Protein AF-S9SNA8-F1 (afdb_monomer_lite)

pLDDT: mean 91.47, std 10.63, range [55.75, 98.69]

Structure (mmCIF, N/CA/C/O backbone):
data_AF-S9SNA8-F1
#
_entry.id   AF-S9SNA8-F1
#
loop_
_atom_site.group_PDB
_atom_site.id
_atom_site.type_symbol
_atom_site.label_atom_id
_atom_site.label_alt_id
_atom_site.label_comp_id
_atom_site.label_asym_id
_atom_site.label_entity_id
_atom_site.label_seq_id
_atom_site.pdbx_PDB_ins_code
_atom_site.Cartn_x
_atom_site.Cartn_y
_atom_site.Cartn_z
_atom_site.occupancy
_atom_site.B_iso_or_equiv
_atom_site.auth_seq_id
_atom_site.auth_comp_id
_atom_site.auth_asym_id
_atom_site.auth_atom_id
_atom_site.pdbx_PDB_model_num
ATOM 1 N N . MET A 1 1 ? -7.647 -8.705 14.866 1.00 93.81 1 MET A N 1
ATOM 2 C CA . MET A 1 1 ? -6.550 -7.725 15.000 1.00 93.81 1 MET A CA 1
ATOM 3 C C . MET A 1 1 ? -7.012 -6.364 14.508 1.00 93.81 1 MET A C 1
ATOM 5 O O . MET A 1 1 ? -8.025 -6.294 13.821 1.00 93.81 1 MET A O 1
ATOM 9 N N . ASP A 1 2 ? -6.327 -5.296 14.901 1.00 96.75 2 ASP A N 1
ATOM 10 C CA . ASP A 1 2 ? -6.580 -3.963 14.350 1.00 96.75 2 ASP A CA 1
ATOM 11 C C . ASP A 1 2 ? -6.297 -3.935 12.831 1.00 96.75 2 ASP A C 1
ATOM 13 O O . ASP A 1 2 ? -5.368 -4.599 12.362 1.00 96.75 2 ASP A O 1
ATOM 17 N N . GLY A 1 3 ? -7.137 -3.245 12.052 1.00 97.69 3 GLY A N 1
ATOM 18 C CA . GLY A 1 3 ? -7.047 -3.256 10.589 1.00 97.69 3 GLY A CA 1
ATOM 19 C C . GLY A 1 3 ? -5.816 -2.524 10.071 1.00 97.69 3 GLY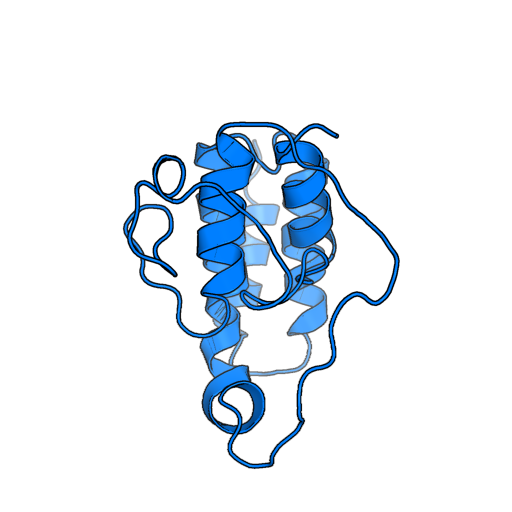 A C 1
ATOM 20 O O . GLY A 1 3 ? -5.141 -3.029 9.171 1.00 97.69 3 GLY A O 1
ATOM 21 N N . LYS A 1 4 ? -5.442 -1.406 10.704 1.00 98.00 4 LYS A N 1
ATOM 22 C CA . LYS A 1 4 ? -4.215 -0.668 10.373 1.00 98.00 4 LYS A CA 1
ATOM 23 C C . LYS A 1 4 ? -2.976 -1.507 10.611 1.00 98.00 4 LYS A C 1
ATOM 25 O O . LYS A 1 4 ? -2.070 -1.505 9.785 1.00 98.00 4 LYS A O 1
ATOM 30 N N . THR A 1 5 ? -2.976 -2.310 11.672 1.00 98.12 5 THR A N 1
ATOM 31 C CA . THR A 1 5 ? -1.912 -3.292 11.915 1.00 98.12 5 THR A CA 1
ATOM 32 C C . THR A 1 5 ? -1.765 -4.266 10.737 1.00 98.12 5 THR A C 1
ATOM 34 O O . THR A 1 5 ? -0.653 -4.469 10.253 1.00 98.12 5 THR A O 1
ATOM 37 N N . LEU A 1 6 ? -2.863 -4.839 10.224 1.00 98.19 6 LEU A N 1
ATOM 38 C CA . LEU A 1 6 ? -2.805 -5.754 9.074 1.00 98.19 6 LEU A CA 1
ATOM 39 C C . LEU A 1 6 ? -2.380 -5.043 7.777 1.00 98.19 6 LEU A C 1
ATOM 41 O O . LEU A 1 6 ? -1.540 -5.565 7.043 1.00 98.19 6 LEU A O 1
ATOM 45 N N . GLY A 1 7 ? -2.896 -3.839 7.520 1.00 98.31 7 GLY A N 1
ATOM 46 C CA . GLY A 1 7 ? -2.494 -3.030 6.365 1.00 98.31 7 GLY A CA 1
ATOM 47 C C . GLY A 1 7 ? -1.010 -2.660 6.406 1.00 98.31 7 GLY A C 1
ATOM 48 O O . GLY A 1 7 ? -0.305 -2.829 5.413 1.00 98.31 7 GLY A O 1
ATOM 49 N N . ASN A 1 8 ? -0.494 -2.271 7.576 1.00 98.62 8 ASN A N 1
ATOM 50 C CA . ASN A 1 8 ? 0.926 -1.984 7.781 1.00 98.62 8 ASN A CA 1
ATOM 51 C C . ASN A 1 8 ? 1.796 -3.220 7.532 1.00 98.62 8 ASN A C 1
ATOM 53 O O . ASN A 1 8 ? 2.863 -3.089 6.939 1.00 98.62 8 ASN A O 1
ATOM 57 N N . ILE A 1 9 ? 1.353 -4.424 7.917 1.00 98.38 9 ILE A N 1
ATOM 58 C CA . ILE A 1 9 ? 2.074 -5.667 7.594 1.00 98.38 9 ILE A CA 1
ATOM 59 C C . ILE A 1 9 ? 2.175 -5.860 6.074 1.00 98.38 9 ILE A C 1
ATOM 61 O O . ILE A 1 9 ? 3.251 -6.200 5.585 1.00 98.38 9 ILE A O 1
ATOM 65 N N . ALA A 1 10 ? 1.093 -5.636 5.323 1.00 98.19 10 ALA A N 1
ATOM 66 C CA . ALA A 1 10 ? 1.115 -5.759 3.864 1.00 98.19 10 ALA A CA 1
ATOM 67 C C . ALA A 1 10 ? 2.048 -4.716 3.217 1.00 98.19 10 ALA A C 1
ATOM 69 O O . ALA A 1 10 ? 2.935 -5.060 2.431 1.00 98.19 10 ALA A O 1
ATOM 70 N N . LEU A 1 11 ? 1.900 -3.447 3.610 1.00 98.56 11 LEU A N 1
ATOM 71 C CA . LEU A 1 11 ? 2.668 -2.313 3.086 1.00 98.56 11 LEU A CA 1
ATOM 72 C C . LEU A 1 11 ? 4.169 -2.442 3.378 1.00 98.56 11 LEU A C 1
ATOM 74 O O . LEU A 1 11 ? 4.985 -2.349 2.463 1.00 98.56 11 LEU A O 1
ATOM 78 N N . THR A 1 12 ? 4.544 -2.733 4.628 1.00 98.69 12 THR A N 1
ATOM 79 C CA . THR A 1 12 ? 5.956 -2.871 5.046 1.00 98.69 12 THR A CA 1
ATOM 80 C C . THR A 1 12 ? 6.654 -4.097 4.462 1.00 98.69 12 THR A C 1
ATOM 82 O O . THR A 1 12 ? 7.881 -4.150 4.434 1.00 98.69 12 THR A O 1
ATOM 85 N N . ARG A 1 13 ? 5.895 -5.079 3.966 1.00 97.75 13 ARG A N 1
ATOM 86 C CA . ARG A 1 13 ? 6.434 -6.247 3.255 1.00 97.75 13 ARG A CA 1
ATOM 87 C C . ARG A 1 13 ? 6.422 -6.091 1.740 1.00 97.75 13 ARG A C 1
ATOM 89 O O . ARG A 1 13 ? 6.973 -6.957 1.065 1.00 97.75 13 ARG A O 1
ATOM 96 N N . CYS A 1 14 ? 5.820 -5.021 1.215 1.00 97.06 14 CYS A N 1
ATOM 97 C CA . CYS A 1 14 ? 5.569 -4.855 -0.215 1.00 97.06 14 CYS A CA 1
ATOM 98 C C . CYS A 1 14 ? 4.905 -6.111 -0.823 1.00 97.06 14 CYS A C 1
ATOM 100 O O . CYS A 1 14 ? 5.357 -6.672 -1.825 1.00 97.06 14 CYS A O 1
ATOM 102 N N . LEU A 1 15 ? 3.892 -6.633 -0.122 1.00 94.81 15 LEU A N 1
ATOM 103 C CA . LEU A 1 15 ? 3.266 -7.914 -0.428 1.00 94.81 15 LEU A CA 1
ATOM 104 C C . LEU A 1 15 ? 1.803 -7.914 0.009 1.00 94.81 15 LEU A C 1
ATOM 106 O O . LEU A 1 15 ? 1.506 -7.641 1.174 1.00 94.81 15 LEU A O 1
ATOM 110 N N . ASN A 1 16 ? 0.894 -8.304 -0.888 1.00 93.94 16 ASN A N 1
ATOM 111 C CA . ASN A 1 16 ? -0.476 -8.612 -0.495 1.00 93.94 16 ASN A CA 1
ATOM 112 C C . ASN A 1 16 ? -0.501 -9.933 0.299 1.00 93.94 16 ASN A C 1
ATOM 114 O O . ASN A 1 16 ? -0.630 -11.019 -0.259 1.00 93.94 16 ASN A O 1
ATOM 118 N N . VAL A 1 17 ? -0.352 -9.829 1.621 1.00 93.88 17 VAL A N 1
ATOM 119 C CA . VAL A 1 17 ? -0.460 -10.964 2.554 1.00 93.88 17 VAL A CA 1
ATOM 120 C C . VAL A 1 17 ? -1.907 -11.318 2.899 1.00 93.88 17 VAL A C 1
ATOM 122 O O . VAL A 1 17 ? -2.136 -12.331 3.542 1.00 93.88 17 VAL A O 1
ATOM 125 N N . ILE A 1 18 ? -2.869 -10.470 2.531 1.00 94.69 18 ILE A N 1
ATOM 126 C CA . ILE A 1 18 ? -4.285 -10.605 2.899 1.00 94.69 18 ILE A CA 1
ATOM 127 C C . ILE A 1 18 ? -4.959 -11.614 1.968 1.00 94.69 18 ILE A C 1
ATOM 129 O O . ILE A 1 18 ? -5.755 -12.441 2.408 1.00 94.69 18 ILE A O 1
ATOM 133 N N . GLY A 1 19 ? -4.589 -11.564 0.691 1.00 90.44 19 GLY A N 1
ATOM 134 C CA . GLY A 1 19 ? -5.063 -12.468 -0.339 1.00 90.44 19 GLY A CA 1
ATOM 135 C C . GLY A 1 19 ? -5.890 -11.769 -1.409 1.00 90.44 19 GLY A C 1
ATOM 136 O O . GLY A 1 19 ? -6.133 -10.561 -1.385 1.00 90.44 19 GLY A O 1
ATOM 137 N N . GLU A 1 20 ? -6.296 -12.578 -2.375 1.00 90.38 20 GLU A N 1
ATOM 138 C CA . GLU A 1 20 ? -7.040 -12.160 -3.556 1.00 90.38 20 GLU A CA 1
ATOM 139 C C . GLU A 1 20 ? -8.522 -11.882 -3.231 1.00 90.38 20 GLU A C 1
ATOM 141 O O . GLU A 1 20 ? -9.050 -12.401 -2.240 1.00 90.38 20 GLU A O 1
ATOM 146 N N . PRO A 1 21 ? -9.254 -11.154 -4.098 1.00 90.25 21 PRO A N 1
ATOM 147 C CA . PRO A 1 21 ? -10.673 -10.833 -3.890 1.00 90.25 21 PRO A CA 1
ATOM 148 C C . PRO A 1 21 ? -11.579 -12.054 -3.698 1.00 90.25 21 PRO A C 1
ATOM 150 O O . PRO A 1 21 ? -12.643 -11.954 -3.098 1.00 90.25 21 PRO A O 1
ATOM 153 N N . THR A 1 22 ? -11.161 -13.216 -4.203 1.00 87.38 22 THR A N 1
ATOM 154 C CA . THR A 1 22 ? -11.896 -14.482 -4.067 1.00 87.38 22 THR A CA 1
ATOM 155 C C . THR A 1 22 ? -11.694 -15.173 -2.715 1.00 87.38 22 THR A C 1
ATOM 157 O O . THR A 1 22 ? -12.444 -16.091 -2.394 1.00 87.38 22 THR A O 1
ATOM 160 N N . THR A 1 23 ? -10.714 -14.740 -1.917 1.00 90.50 23 THR A N 1
ATOM 161 C CA . THR A 1 23 ? -10.382 -15.316 -0.602 1.00 90.50 23 THR A CA 1
ATOM 162 C C . THR A 1 23 ? -10.960 -14.498 0.550 1.00 90.50 23 THR A C 1
ATOM 164 O O . THR A 1 23 ? -11.288 -15.043 1.602 1.00 90.50 23 THR A O 1
ATOM 167 N N . VAL A 1 24 ? -11.069 -13.183 0.372 1.00 94.38 24 VAL A N 1
ATOM 168 C CA . VAL A 1 24 ? -11.411 -12.248 1.447 1.00 94.38 24 VAL A CA 1
ATOM 169 C C . VAL A 1 24 ? -12.920 -12.024 1.519 1.00 94.38 24 VAL A C 1
ATOM 171 O O . VAL A 1 24 ? -13.573 -11.737 0.518 1.00 94.38 24 VAL A O 1
ATOM 174 N N . LEU A 1 25 ? -13.472 -12.093 2.732 1.00 95.75 25 LEU A N 1
ATOM 175 C CA . LEU A 1 25 ? -14.864 -11.748 3.015 1.00 95.75 25 LEU A CA 1
ATOM 176 C C . LEU A 1 25 ? -14.943 -10.368 3.671 1.00 95.75 25 LEU A C 1
ATOM 178 O O . LEU A 1 25 ? -14.254 -10.099 4.654 1.00 95.75 25 LEU A O 1
ATOM 182 N N . PHE A 1 26 ? -15.820 -9.511 3.156 1.00 95.94 26 PHE A N 1
ATOM 183 C CA . PHE A 1 26 ? -16.094 -8.183 3.704 1.00 95.94 26 PHE A CA 1
ATOM 184 C C . PHE A 1 26 ? -17.563 -7.811 3.492 1.00 95.94 26 PHE A C 1
ATOM 186 O O . PHE A 1 26 ? -18.251 -8.380 2.638 1.00 95.94 26 PHE A O 1
ATOM 193 N N . LYS A 1 27 ? -18.068 -6.847 4.265 1.00 94.62 27 LYS A N 1
ATOM 194 C CA . LYS A 1 27 ? -19.415 -6.322 4.049 1.00 94.62 27 LYS A CA 1
ATOM 195 C C . LYS A 1 27 ? -19.407 -5.321 2.904 1.00 94.62 27 LYS A C 1
ATOM 197 O O . LYS A 1 27 ? -18.618 -4.383 2.900 1.00 94.62 27 LYS A O 1
ATOM 202 N N . LYS A 1 28 ? -20.347 -5.467 1.971 1.00 93.56 28 LYS A N 1
ATOM 203 C CA . LYS A 1 28 ? -20.463 -4.564 0.818 1.00 93.56 28 LYS A CA 1
ATOM 204 C C . LYS A 1 28 ? -20.651 -3.096 1.222 1.00 93.56 28 LYS A C 1
ATOM 206 O O . LYS A 1 28 ? -20.112 -2.229 0.551 1.00 93.56 28 LYS A O 1
ATOM 211 N N . GLU A 1 29 ? -21.393 -2.831 2.299 1.00 94.56 29 GLU A N 1
ATOM 212 C CA . GLU A 1 29 ? -21.643 -1.472 2.809 1.00 94.56 29 GLU A CA 1
ATOM 213 C C . GLU A 1 29 ? -20.374 -0.759 3.307 1.00 94.56 29 GLU A C 1
ATOM 215 O O . GLU A 1 29 ? -20.305 0.466 3.255 1.00 94.56 29 GLU A O 1
ATOM 220 N N . ASP A 1 30 ? -19.351 -1.514 3.726 1.00 94.62 30 ASP A N 1
ATOM 221 C CA . ASP A 1 30 ? -18.103 -0.950 4.250 1.00 94.62 30 ASP A CA 1
ATOM 222 C C . ASP A 1 30 ? -17.147 -0.512 3.123 1.00 94.62 30 ASP A C 1
ATOM 224 O O . ASP A 1 30 ? -16.264 0.330 3.337 1.00 94.62 30 ASP A O 1
ATOM 228 N N . LEU A 1 31 ? -17.330 -1.035 1.904 1.00 94.50 31 LEU A N 1
ATOM 229 C CA . LEU A 1 31 ? -16.581 -0.623 0.719 1.00 94.50 31 LEU A CA 1
ATOM 230 C C . LEU A 1 31 ? -17.271 0.591 0.079 1.00 94.50 31 LEU A C 1
ATOM 232 O O . LEU A 1 31 ? -18.155 0.465 -0.764 1.00 94.50 31 LEU A O 1
ATOM 236 N N . THR A 1 32 ? -16.874 1.781 0.524 1.00 91.19 32 THR A N 1
ATOM 237 C CA . THR A 1 32 ? -17.509 3.057 0.137 1.00 91.19 32 THR A CA 1
ATOM 238 C C . THR A 1 32 ? -17.000 3.627 -1.183 1.00 91.19 32 THR A C 1
ATOM 240 O O . THR A 1 32 ? -17.603 4.550 -1.715 1.00 91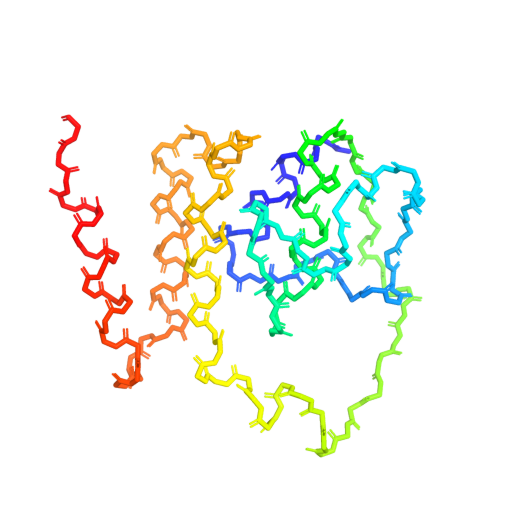.19 32 THR A O 1
ATOM 243 N N . GLU A 1 33 ? -15.897 3.090 -1.695 1.00 92.31 33 GLU A N 1
ATOM 244 C CA . GLU A 1 33 ? -15.313 3.428 -2.994 1.00 92.31 33 GLU A CA 1
ATOM 245 C C . GLU A 1 33 ? -15.525 2.257 -3.965 1.00 92.31 33 GLU A C 1
ATOM 247 O O . GLU A 1 33 ? -15.645 1.113 -3.517 1.00 92.31 33 GLU A O 1
ATOM 252 N N . PRO A 1 34 ? -15.550 2.475 -5.292 1.00 96.06 34 PRO A N 1
ATOM 253 C CA . PRO A 1 34 ? -15.533 1.370 -6.246 1.00 96.06 34 PRO A CA 1
ATOM 254 C C . PRO A 1 34 ? -14.352 0.419 -5.995 1.00 96.06 34 PRO A C 1
ATOM 256 O O . PRO A 1 34 ? -13.278 0.832 -5.563 1.00 96.06 34 PRO A O 1
ATOM 259 N N . PHE A 1 35 ? -14.529 -0.872 -6.285 1.00 96.25 35 PHE A N 1
ATOM 260 C CA . PHE A 1 35 ? -13.460 -1.854 -6.091 1.00 96.25 35 PHE A CA 1
ATOM 261 C C . PHE A 1 35 ? -12.205 -1.465 -6.893 1.00 96.25 35 PHE A C 1
ATOM 263 O O . PHE A 1 35 ? -12.287 -1.195 -8.092 1.00 96.25 35 PHE A O 1
ATOM 270 N N . GLY A 1 36 ? -11.041 -1.447 -6.243 1.00 95.75 36 GLY A N 1
ATOM 271 C CA . GLY A 1 36 ? -9.799 -0.975 -6.859 1.00 95.75 36 GLY A CA 1
ATOM 272 C C . GLY A 1 36 ? -9.570 0.531 -6.799 1.00 95.75 36 GLY A C 1
ATOM 273 O O . GLY A 1 36 ? -8.508 0.981 -7.218 1.00 95.75 36 GLY A O 1
ATOM 274 N N . VAL A 1 37 ? -10.512 1.311 -6.268 1.00 97.06 37 VAL A N 1
ATOM 275 C CA . VAL A 1 37 ? -10.322 2.740 -6.024 1.00 97.06 37 VAL A CA 1
ATOM 276 C C . VAL A 1 37 ? -9.888 2.957 -4.583 1.00 97.06 37 VAL A C 1
ATOM 278 O O . VAL A 1 37 ? -10.511 2.470 -3.641 1.00 97.06 37 VAL A O 1
ATOM 281 N N . TYR A 1 38 ? -8.815 3.721 -4.413 1.00 97.25 38 TYR A N 1
ATOM 282 C CA . TYR A 1 38 ? -8.349 4.169 -3.111 1.00 97.25 38 TYR A CA 1
ATOM 283 C C . TYR A 1 38 ? -7.964 5.641 -3.205 1.00 97.25 38 TYR A C 1
ATOM 285 O O . TYR A 1 38 ? -7.234 6.038 -4.114 1.00 97.25 38 TYR A O 1
ATOM 293 N N . ARG A 1 39 ? -8.497 6.468 -2.296 1.00 94.19 39 ARG A N 1
ATOM 294 C CA . ARG A 1 39 ? -8.200 7.911 -2.230 1.00 94.19 39 ARG A CA 1
ATOM 295 C C . ARG A 1 39 ? -8.416 8.637 -3.576 1.00 94.19 39 ARG A C 1
ATOM 297 O O . ARG A 1 39 ? -7.624 9.488 -3.969 1.00 94.19 39 ARG A O 1
ATOM 304 N N . GLY A 1 40 ? -9.468 8.268 -4.314 1.00 94.06 40 GLY A N 1
ATOM 305 C CA . GLY A 1 40 ? -9.816 8.858 -5.616 1.00 94.06 40 GLY A CA 1
ATOM 306 C C . GLY A 1 40 ? -8.975 8.385 -6.812 1.00 94.06 40 GLY A C 1
ATOM 307 O O . GLY A 1 40 ? -9.230 8.815 -7.936 1.00 94.06 40 GLY A O 1
ATOM 308 N N . LYS A 1 41 ? -8.001 7.488 -6.609 1.00 95.69 41 LYS A N 1
ATOM 309 C CA . LYS A 1 41 ? -7.196 6.883 -7.678 1.00 95.69 41 LYS A CA 1
ATOM 310 C C . LYS A 1 41 ?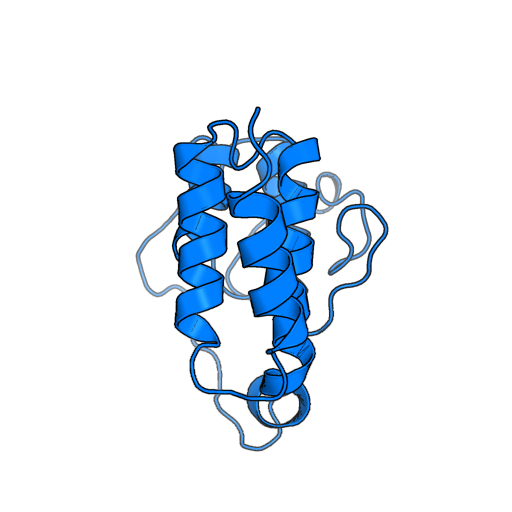 -7.655 5.451 -7.958 1.00 95.69 41 LYS A C 1
ATOM 312 O O . LYS A 1 41 ? -7.802 4.659 -7.031 1.00 95.69 41 LYS A O 1
ATOM 317 N N . GLN A 1 42 ? -7.832 5.107 -9.236 1.00 95.75 42 GLN A N 1
ATOM 318 C CA . GLN A 1 42 ? -8.007 3.720 -9.678 1.00 95.75 42 GLN A CA 1
ATOM 319 C C . GLN A 1 42 ? -6.648 3.019 -9.729 1.00 95.75 42 GLN A C 1
ATOM 321 O O . GLN A 1 42 ? -5.729 3.481 -10.406 1.00 95.75 42 GLN A O 1
ATOM 326 N N . TYR A 1 43 ? -6.564 1.882 -9.050 1.00 94.00 43 TYR A N 1
ATOM 327 C CA . TYR A 1 43 ? -5.447 0.949 -9.092 1.00 94.00 43 TYR A CA 1
ATOM 328 C C . TYR A 1 43 ? -5.830 -0.233 -9.978 1.00 94.00 43 TYR A C 1
ATOM 330 O O . TYR A 1 43 ? -6.967 -0.712 -9.929 1.00 94.00 43 TYR A O 1
ATOM 338 N N . SER A 1 44 ? -4.907 -0.674 -10.825 1.00 89.81 44 SER A N 1
ATOM 339 C CA . SER A 1 44 ? -5.144 -1.715 -11.826 1.00 89.81 44 SER A CA 1
ATOM 340 C C . SER A 1 44 ? -4.452 -3.018 -11.454 1.00 89.81 44 SER A C 1
ATOM 342 O O . SER A 1 44 ? -5.072 -4.076 -11.521 1.00 89.81 44 SER A O 1
ATOM 344 N N . LEU A 1 45 ? -3.179 -2.946 -11.060 1.00 88.38 45 LEU A N 1
ATOM 345 C CA . LEU A 1 45 ? -2.378 -4.112 -10.699 1.00 88.38 45 LEU A CA 1
ATOM 346 C C . LEU A 1 45 ? -2.656 -4.563 -9.267 1.00 88.38 45 LEU A C 1
ATOM 348 O O . LEU A 1 45 ? -2.662 -5.756 -8.992 1.00 88.38 45 LEU A O 1
ATOM 352 N N . ILE A 1 46 ? -2.880 -3.599 -8.376 1.00 93.19 46 ILE A N 1
ATOM 353 C CA . ILE A 1 46 ? -3.071 -3.822 -6.936 1.00 93.19 46 ILE A CA 1
ATOM 354 C C . ILE A 1 46 ? -4.455 -3.348 -6.478 1.00 93.19 46 ILE A C 1
ATOM 356 O O . ILE A 1 46 ? -4.633 -2.724 -5.430 1.00 93.19 46 ILE A O 1
ATOM 360 N N . ASN A 1 47 ? -5.452 -3.587 -7.330 1.00 94.56 47 ASN A N 1
ATOM 361 C CA . ASN A 1 47 ? -6.844 -3.206 -7.096 1.00 94.56 47 ASN A CA 1
ATOM 362 C C . ASN A 1 47 ? -7.431 -3.856 -5.826 1.00 94.56 47 ASN A C 1
ATOM 364 O O . ASN A 1 47 ? -8.241 -3.258 -5.120 1.00 94.56 47 ASN A O 1
ATOM 368 N N . ASP A 1 48 ? -6.985 -5.061 -5.508 1.00 95.31 48 ASP A N 1
ATOM 369 C CA . ASP A 1 48 ? -7.264 -5.769 -4.272 1.00 95.31 48 ASP A CA 1
ATOM 370 C C . ASP A 1 48 ? -6.733 -5.005 -3.052 1.00 95.31 48 ASP A C 1
ATOM 372 O O . ASP A 1 48 ? -7.503 -4.692 -2.150 1.00 95.31 48 ASP A O 1
ATOM 376 N N . MET A 1 49 ? -5.465 -4.594 -3.057 1.00 97.31 49 MET A N 1
ATOM 377 C CA . MET A 1 49 ? -4.867 -3.792 -1.989 1.00 97.31 49 MET A CA 1
ATOM 378 C C . MET A 1 49 ? -5.568 -2.447 -1.809 1.00 97.31 49 MET A C 1
ATOM 380 O O . MET A 1 49 ? -5.777 -2.027 -0.672 1.00 97.31 49 MET A O 1
ATOM 384 N N . ALA A 1 50 ? -5.979 -1.793 -2.898 1.00 97.38 50 ALA A N 1
ATOM 385 C CA . ALA A 1 50 ? -6.790 -0.577 -2.835 1.00 97.38 50 ALA A CA 1
ATOM 386 C C . ALA A 1 50 ? -8.112 -0.806 -2.080 1.00 97.38 50 ALA A C 1
ATOM 388 O O . ALA A 1 50 ? -8.456 -0.035 -1.178 1.00 97.38 50 ALA A O 1
ATOM 389 N N . ALA A 1 51 ? -8.813 -1.905 -2.373 1.00 97.62 51 ALA A N 1
ATOM 390 C CA . ALA A 1 51 ? -10.018 -2.283 -1.639 1.00 97.62 51 ALA A CA 1
ATOM 391 C C . ALA A 1 51 ? -9.715 -2.642 -0.171 1.00 97.62 51 ALA A C 1
ATOM 393 O O . ALA A 1 51 ? -10.431 -2.207 0.734 1.00 97.62 51 ALA A O 1
ATOM 394 N N . TRP A 1 52 ? -8.635 -3.386 0.090 1.00 97.88 52 TRP A N 1
ATOM 395 C CA . TRP A 1 52 ? -8.255 -3.804 1.440 1.00 97.88 52 TRP A CA 1
ATOM 396 C C . TRP A 1 52 ? -7.895 -2.632 2.338 1.00 97.88 52 TRP A C 1
ATOM 398 O O . TRP A 1 52 ? -8.404 -2.571 3.452 1.00 97.88 52 TRP A O 1
ATOM 408 N N . LEU A 1 53 ? -7.090 -1.673 1.881 1.00 98.00 53 LEU A N 1
ATOM 409 C CA . LEU A 1 53 ? -6.756 -0.504 2.698 1.00 98.00 53 LEU A CA 1
ATOM 410 C C . LEU A 1 53 ? -7.985 0.367 2.988 1.00 98.00 53 LEU A C 1
ATOM 412 O O . LEU A 1 53 ? -8.124 0.846 4.112 1.00 98.00 53 LEU A O 1
ATOM 416 N N . SE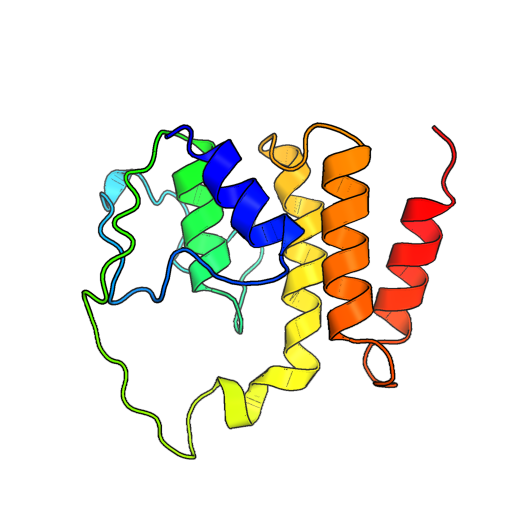R A 1 54 ? -8.914 0.500 2.032 1.00 96.88 54 SER A N 1
ATOM 417 C CA . SER A 1 54 ? -10.188 1.211 2.239 1.00 96.88 54 SER A CA 1
ATOM 418 C C . SER A 1 54 ? -11.048 0.579 3.341 1.00 96.88 54 SER A C 1
ATOM 420 O O . SER A 1 54 ? -11.675 1.279 4.135 1.00 96.88 54 SER A O 1
ATOM 422 N N . LEU A 1 55 ? -11.067 -0.754 3.421 1.00 97.38 55 LEU A N 1
ATOM 423 C CA . LEU A 1 55 ? -11.798 -1.490 4.456 1.00 97.38 55 LEU A CA 1
ATOM 424 C C . LEU A 1 55 ? -11.056 -1.474 5.802 1.00 97.38 55 LEU A C 1
ATOM 426 O O . LEU A 1 55 ? -11.654 -1.242 6.853 1.00 97.38 55 LEU A O 1
ATOM 430 N N . LEU A 1 56 ? -9.741 -1.699 5.778 1.00 97.75 56 LEU A N 1
ATOM 431 C CA . LEU A 1 56 ? -8.898 -1.806 6.970 1.00 97.75 56 LEU A CA 1
ATOM 432 C C . LEU A 1 56 ? -8.705 -0.473 7.697 1.00 97.75 56 LEU A C 1
ATOM 434 O O . LEU A 1 56 ? -8.466 -0.487 8.904 1.00 97.75 56 LEU A O 1
ATOM 438 N N . SER A 1 57 ? -8.840 0.665 7.011 1.00 96.50 57 SER A N 1
ATOM 439 C CA . SER A 1 57 ? -8.781 1.983 7.657 1.00 96.50 57 SER A CA 1
ATOM 440 C C . SER A 1 57 ? -9.956 2.236 8.607 1.00 96.50 57 SER A C 1
ATOM 442 O O . SER A 1 57 ? -9.851 3.075 9.502 1.00 96.50 57 SER A O 1
ATOM 444 N N . LYS A 1 58 ? -11.060 1.490 8.452 1.00 94.75 58 LYS A N 1
ATOM 445 C CA . LYS A 1 58 ? -12.331 1.713 9.160 1.00 94.75 58 LYS A CA 1
ATOM 446 C C . LYS A 1 58 ? -12.583 0.751 10.315 1.00 94.75 58 LYS A C 1
ATOM 448 O O . LYS A 1 58 ? -13.524 0.956 11.079 1.00 94.75 58 LYS A O 1
ATOM 453 N N . GLY A 1 59 ? -11.802 -0.319 10.448 1.00 93.88 59 GLY A N 1
ATOM 454 C CA . GLY A 1 59 ? -12.168 -1.378 11.378 1.00 93.88 59 GLY A CA 1
ATOM 455 C C . GLY A 1 59 ? -11.107 -2.434 11.627 1.00 93.88 59 GLY A C 1
ATOM 456 O O . GLY A 1 59 ? -9.927 -2.274 11.342 1.00 93.88 59 GLY A O 1
ATOM 457 N N . LYS A 1 60 ? -11.551 -3.533 12.233 1.00 97.44 60 LYS A N 1
ATOM 458 C CA . LYS A 1 60 ? -10.715 -4.681 12.590 1.00 97.44 60 LYS A CA 1
ATOM 459 C C . LYS A 1 60 ? -10.777 -5.742 11.499 1.00 97.44 60 LYS A C 1
ATOM 461 O O . LYS A 1 60 ? -11.768 -5.847 10.785 1.00 97.44 60 LYS A O 1
ATOM 466 N N . ALA A 1 61 ? -9.756 -6.589 11.458 1.00 96.94 61 ALA A N 1
ATOM 467 C CA . ALA A 1 61 ? -9.707 -7.763 10.596 1.00 96.94 61 ALA A CA 1
ATOM 468 C C . ALA A 1 61 ? -9.549 -9.055 11.404 1.00 96.94 61 ALA A C 1
ATOM 470 O O . ALA A 1 61 ? -8.970 -9.067 12.497 1.00 96.94 61 ALA A O 1
ATOM 471 N N . VAL A 1 62 ? -10.029 -10.157 10.837 1.00 96.88 62 VAL A N 1
ATOM 472 C CA . VAL A 1 62 ? -9.702 -11.521 11.264 1.00 96.88 62 VAL A CA 1
ATOM 473 C C . VAL A 1 62 ? -8.831 -12.123 10.170 1.00 96.88 62 VAL A C 1
ATOM 475 O O . VAL A 1 62 ? -9.219 -12.109 9.008 1.00 96.88 62 VAL A O 1
ATOM 478 N N . TYR A 1 63 ? -7.649 -12.610 10.542 1.00 95.25 63 TYR A N 1
ATOM 479 C CA . TYR A 1 63 ? -6.706 -13.232 9.618 1.00 95.25 63 TYR A CA 1
ATOM 480 C C . TYR A 1 63 ? -6.594 -14.720 9.945 1.00 95.25 63 TYR A C 1
ATOM 482 O O . TYR A 1 63 ? -6.288 -15.075 11.084 1.00 95.25 63 TYR A O 1
ATOM 490 N N . ILE A 1 64 ? -6.873 -15.561 8.952 1.00 95.12 64 ILE A N 1
ATOM 491 C CA . ILE A 1 64 ? -6.864 -17.023 9.042 1.00 95.12 64 ILE A CA 1
ATOM 492 C C . ILE A 1 64 ? -5.670 -17.491 8.192 1.00 95.12 64 ILE A C 1
ATOM 494 O O . ILE A 1 64 ? -5.724 -17.323 6.974 1.00 95.12 64 ILE A O 1
ATOM 498 N N . PRO A 1 65 ? -4.555 -17.956 8.794 1.00 91.44 65 PRO A N 1
ATOM 499 C CA . PRO A 1 65 ? -3.314 -18.257 8.069 1.00 91.44 65 PRO A CA 1
ATOM 500 C C . PRO A 1 65 ? -3.360 -19.548 7.228 1.00 91.44 65 PRO A C 1
ATOM 502 O O . PRO A 1 65 ? -2.376 -19.879 6.566 1.00 91.44 65 PRO A O 1
ATOM 505 N N . GLU A 1 66 ? -4.459 -20.295 7.261 1.00 91.94 66 GLU A N 1
ATOM 506 C CA . GLU A 1 66 ? -4.686 -21.500 6.473 1.00 91.94 66 GLU A CA 1
ATOM 507 C C . GLU A 1 66 ? -4.968 -21.188 4.991 1.00 91.94 66 GLU A C 1
ATOM 509 O O . GLU A 1 66 ? -5.564 -20.172 4.637 1.00 91.94 66 GLU A O 1
ATOM 514 N N . ALA A 1 67 ? -4.583 -22.100 4.093 1.00 88.62 67 ALA A N 1
ATOM 515 C CA . ALA A 1 67 ? -4.918 -21.989 2.675 1.00 88.62 67 ALA A CA 1
ATOM 516 C C . ALA A 1 67 ? -6.416 -22.273 2.456 1.00 88.62 67 ALA A C 1
ATOM 518 O O . ALA A 1 67 ? -6.838 -23.429 2.413 1.00 88.62 67 ALA A O 1
ATOM 519 N N . LEU A 1 68 ? -7.218 -21.212 2.327 1.00 88.50 68 LEU A N 1
ATOM 520 C CA . LEU A 1 68 ? -8.676 -21.300 2.160 1.00 88.50 68 LEU A CA 1
ATOM 521 C C . LEU A 1 68 ? -9.141 -21.284 0.697 1.00 88.50 68 LEU A C 1
ATOM 523 O O . LEU A 1 68 ? -10.301 -21.580 0.414 1.00 88.50 68 LEU A O 1
ATOM 527 N N . SER A 1 69 ? -8.258 -20.940 -0.239 1.00 86.25 69 SER A N 1
ATOM 528 C CA . SER A 1 69 ? -8.559 -20.902 -1.669 1.00 86.25 69 SER A CA 1
ATOM 529 C C . SER A 1 69 ? -7.323 -21.251 -2.504 1.00 86.25 69 SER A C 1
ATOM 531 O O . SER A 1 69 ? -6.185 -21.165 -2.040 1.00 86.25 69 SER A O 1
ATOM 533 N N . TYR A 1 70 ? -7.560 -21.650 -3.754 1.00 83.38 70 TYR A N 1
ATOM 534 C CA . TYR A 1 70 ? -6.520 -21.886 -4.752 1.00 83.38 70 TYR A CA 1
ATOM 535 C C . TYR A 1 70 ? -6.870 -21.100 -6.009 1.00 83.38 70 TYR A C 1
ATOM 537 O O . TYR A 1 70 ? -8.001 -21.172 -6.494 1.00 83.38 70 TYR A O 1
ATOM 545 N N . PHE A 1 71 ? -5.899 -20.383 -6.567 1.00 77.94 71 PHE A N 1
ATOM 546 C CA . PHE A 1 71 ? -6.070 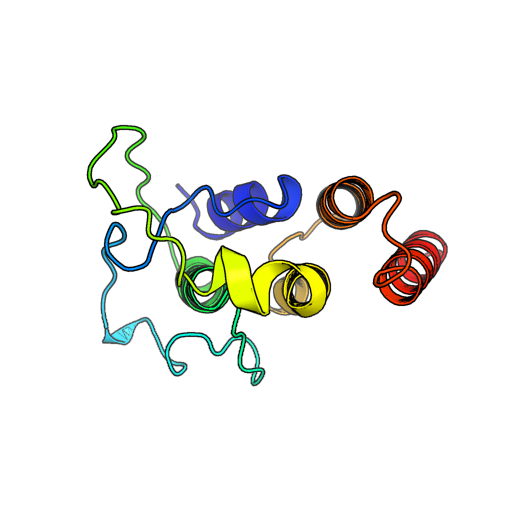-19.690 -7.838 1.00 77.94 71 PHE A CA 1
ATOM 547 C C . PHE A 1 71 ? -5.388 -20.462 -8.967 1.00 77.94 71 PHE A C 1
ATOM 549 O O . PHE A 1 71 ? -4.367 -21.128 -8.782 1.00 77.94 71 PHE A O 1
ATOM 556 N N . ARG A 1 72 ? -5.977 -20.394 -10.162 1.00 81.12 72 ARG A N 1
ATOM 557 C CA . ARG A 1 72 ? -5.442 -21.053 -11.354 1.00 81.12 72 ARG A CA 1
ATOM 558 C C . ARG A 1 72 ? -4.442 -20.129 -12.042 1.00 81.12 72 ARG A C 1
ATOM 560 O O . ARG A 1 72 ? -4.820 -19.064 -12.520 1.00 81.12 72 ARG A O 1
ATOM 567 N N . LEU A 1 73 ? -3.200 -20.581 -12.169 1.00 78.31 73 LEU A N 1
ATOM 568 C CA . LEU A 1 73 ? -2.192 -19.919 -12.994 1.00 78.31 73 LEU A CA 1
ATOM 569 C C . LEU A 1 73 ? -2.470 -20.185 -14.481 1.00 78.31 73 LEU A C 1
ATOM 571 O O . LEU A 1 73 ? -2.626 -21.335 -14.892 1.00 78.31 73 LEU A O 1
ATOM 575 N N . HIS A 1 74 ? -2.525 -19.129 -15.293 1.00 76.88 74 HIS A N 1
ATOM 576 C CA . HIS A 1 74 ? -2.603 -19.223 -16.753 1.00 76.88 74 HIS A CA 1
ATOM 577 C C . HIS A 1 74 ? -1.749 -18.133 -17.415 1.00 76.88 74 HIS A C 1
ATOM 579 O O . HIS A 1 74 ? -1.564 -17.048 -16.864 1.00 76.88 74 HIS A O 1
ATOM 585 N N . ALA A 1 75 ? -1.223 -18.417 -18.611 1.00 69.94 75 ALA A N 1
ATOM 586 C CA . ALA A 1 75 ? -0.240 -17.559 -19.284 1.00 69.94 75 ALA A CA 1
ATOM 587 C C . ALA A 1 75 ? -0.746 -16.128 -19.555 1.00 69.94 75 ALA A C 1
ATOM 589 O O . ALA A 1 75 ? 0.028 -15.181 -19.496 1.00 69.94 75 ALA A O 1
ATOM 590 N N . SER A 1 76 ? -2.050 -15.961 -19.783 1.00 66.12 76 SER A N 1
ATOM 591 C CA . SER A 1 76 ? -2.702 -14.671 -20.039 1.00 66.12 76 SER A CA 1
ATOM 592 C C . SER A 1 76 ? -3.109 -13.886 -18.782 1.00 66.12 76 SER A C 1
ATOM 594 O O . SER A 1 76 ? -3.882 -12.939 -18.896 1.00 66.12 76 SER A O 1
ATOM 596 N N . GLN A 1 77 ? -2.664 -14.271 -17.577 1.00 69.88 77 GLN A N 1
ATOM 597 C CA . GLN A 1 77 ? -2.975 -13.493 -16.372 1.00 69.88 77 GLN A CA 1
ATOM 598 C C . GLN A 1 77 ? -2.417 -12.069 -16.463 1.00 69.88 77 GLN A C 1
ATOM 600 O O . GLN A 1 77 ? -1.293 -11.865 -16.919 1.00 69.88 77 GLN A O 1
ATOM 605 N N . ASN A 1 78 ? -3.173 -11.094 -15.949 1.00 63.41 78 ASN A N 1
ATOM 606 C CA . ASN A 1 78 ? -2.776 -9.683 -15.940 1.00 63.41 78 ASN A CA 1
ATOM 607 C C . ASN A 1 78 ? -1.398 -9.460 -15.297 1.00 63.41 78 ASN A C 1
ATOM 609 O O . ASN A 1 78 ? -0.623 -8.665 -15.816 1.00 63.41 78 ASN A O 1
ATOM 613 N N . ASN A 1 79 ? -1.032 -10.220 -14.258 1.00 59.69 79 ASN A N 1
ATOM 614 C CA . ASN A 1 79 ? 0.303 -10.146 -13.646 1.00 59.69 79 ASN A CA 1
ATOM 615 C C . ASN A 1 79 ? 1.441 -10.492 -14.624 1.00 59.69 79 ASN A C 1
ATOM 617 O O . ASN A 1 79 ? 2.537 -9.957 -14.491 1.00 59.69 79 ASN A O 1
ATOM 621 N N . ASN A 1 80 ? 1.176 -11.318 -15.640 1.00 57.19 80 ASN A N 1
ATOM 622 C CA . ASN A 1 80 ? 2.152 -11.692 -16.667 1.00 57.19 80 ASN A CA 1
ATOM 623 C C . ASN A 1 80 ? 2.187 -10.713 -17.854 1.00 57.19 80 ASN A C 1
ATOM 625 O O . ASN A 1 80 ? 3.168 -10.694 -18.590 1.00 57.19 80 ASN A O 1
ATOM 629 N N . VAL A 1 81 ? 1.130 -9.916 -18.062 1.00 56.03 81 VAL A N 1
ATOM 630 C CA . VAL A 1 81 ? 0.962 -9.063 -19.259 1.00 56.03 81 VAL A CA 1
ATOM 631 C C . VAL A 1 81 ? 1.093 -7.564 -18.943 1.00 56.03 81 VAL A C 1
ATOM 633 O O . VAL A 1 81 ? 1.653 -6.814 -19.737 1.00 56.03 81 VAL A O 1
ATOM 636 N N . LEU A 1 82 ? 0.619 -7.122 -17.776 1.00 57.19 82 LEU A N 1
ATOM 637 C CA . LEU A 1 82 ? 0.639 -5.729 -17.296 1.00 57.19 82 LEU A CA 1
ATOM 638 C C . LEU A 1 82 ? 1.648 -5.507 -16.151 1.00 57.19 82 LEU A C 1
ATOM 640 O O . LEU A 1 82 ? 2.042 -4.371 -15.883 1.00 57.19 82 LEU A O 1
ATOM 644 N N . GLY A 1 83 ? 2.048 -6.585 -15.466 1.00 58.78 83 GLY A N 1
ATOM 645 C CA . GLY A 1 83 ? 2.420 -6.547 -14.048 1.00 58.78 83 GLY A CA 1
ATOM 646 C C . GLY A 1 83 ? 3.725 -5.861 -13.669 1.00 58.78 83 GLY A C 1
ATOM 647 O O . GLY A 1 83 ? 3.887 -5.508 -12.507 1.00 58.78 83 GLY A O 1
ATOM 648 N N . PHE A 1 84 ? 4.642 -5.632 -14.607 1.00 63.25 84 PHE A N 1
ATOM 649 C CA . PHE A 1 84 ? 5.908 -5.003 -14.243 1.00 63.25 84 PHE A CA 1
ATOM 650 C C . PHE A 1 84 ? 5.785 -3.477 -14.196 1.00 63.25 84 PHE A C 1
ATOM 652 O O . PHE A 1 84 ? 5.879 -2.880 -13.134 1.00 63.25 84 PHE A O 1
ATOM 659 N N . LYS A 1 85 ? 5.431 -2.822 -15.307 1.00 65.38 85 LYS A N 1
ATOM 660 C CA . LYS A 1 85 ? 5.352 -1.347 -15.361 1.00 65.38 85 LYS A CA 1
ATOM 661 C C . LYS A 1 85 ? 4.286 -0.742 -14.443 1.00 65.38 85 LYS A C 1
ATOM 663 O O . LYS A 1 85 ? 4.435 0.394 -14.014 1.00 65.38 85 LYS A O 1
ATOM 668 N N . ALA A 1 86 ? 3.219 -1.481 -14.142 1.00 75.19 86 ALA A N 1
ATOM 669 C CA . ALA A 1 86 ? 2.159 -1.007 -13.256 1.00 75.19 86 ALA A CA 1
ATOM 670 C C . ALA A 1 86 ? 2.521 -1.108 -11.761 1.00 75.19 86 ALA A C 1
ATOM 672 O O . ALA A 1 86 ? 1.772 -0.612 -10.926 1.00 75.19 86 ALA A O 1
ATOM 673 N N . PHE A 1 87 ? 3.667 -1.699 -11.397 1.00 87.81 87 PHE A N 1
ATOM 674 C CA . PHE A 1 87 ? 4.045 -1.874 -9.992 1.00 87.81 87 PHE A CA 1
ATOM 675 C C . PHE A 1 87 ? 4.379 -0.557 -9.268 1.00 87.81 87 PHE A C 1
ATOM 677 O O . PHE A 1 87 ? 4.288 -0.517 -8.043 1.00 87.81 87 PHE A O 1
ATOM 684 N N . SER A 1 88 ? 4.603 0.546 -9.998 1.00 93.25 88 SER A N 1
ATOM 685 C CA . SER A 1 88 ? 4.651 1.914 -9.443 1.00 93.25 88 SER A CA 1
ATOM 686 C C . SER A 1 88 ? 3.406 2.292 -8.639 1.00 93.25 88 SER A C 1
ATOM 688 O O . SER A 1 88 ? 3.479 3.108 -7.721 1.00 93.25 88 SER A O 1
ATOM 690 N N . GLU A 1 89 ? 2.269 1.641 -8.907 1.00 94.75 89 GLU A N 1
ATOM 691 C CA . GLU A 1 89 ? 1.067 1.755 -8.085 1.00 94.75 89 GLU A CA 1
ATOM 692 C C . GLU A 1 89 ? 1.324 1.450 -6.599 1.00 94.75 89 GLU A C 1
ATOM 694 O O . GLU A 1 89 ? 0.694 2.063 -5.735 1.00 94.75 89 GLU A O 1
ATOM 699 N N . TRP A 1 90 ? 2.273 0.564 -6.277 1.00 96.88 90 TRP A N 1
ATOM 700 C CA . TRP A 1 90 ? 2.611 0.246 -4.891 1.00 96.88 90 TRP A CA 1
ATOM 701 C C . TRP A 1 90 ? 3.259 1.428 -4.161 1.00 96.88 90 TRP A C 1
ATOM 703 O O . TRP A 1 90 ? 2.967 1.667 -2.986 1.00 96.88 90 TRP A O 1
ATOM 713 N N . LEU A 1 91 ? 4.105 2.211 -4.838 1.00 97.31 91 LEU A N 1
ATOM 714 C CA . LEU A 1 91 ? 4.650 3.436 -4.252 1.00 97.31 91 LEU A CA 1
ATOM 715 C C . LEU A 1 91 ? 3.528 4.442 -3.982 1.00 97.31 91 LEU A C 1
ATOM 717 O O . LEU A 1 91 ? 3.446 5.006 -2.890 1.00 97.31 91 LEU A O 1
ATOM 721 N N . ASP A 1 92 ? 2.630 4.624 -4.948 1.00 97.25 92 ASP A N 1
ATOM 722 C CA . ASP A 1 92 ? 1.523 5.569 -4.816 1.00 97.25 92 ASP A CA 1
ATOM 723 C C . ASP A 1 92 ? 0.571 5.206 -3.679 1.00 97.25 92 ASP A C 1
ATOM 725 O O . ASP A 1 92 ? 0.200 6.080 -2.896 1.00 97.25 92 ASP A O 1
ATOM 729 N N . ILE A 1 93 ? 0.185 3.931 -3.558 1.00 98.00 93 ILE A N 1
ATOM 730 C CA . ILE A 1 93 ? -0.695 3.497 -2.468 1.00 98.00 93 ILE A CA 1
ATOM 731 C C . ILE A 1 93 ? 0.000 3.601 -1.107 1.00 98.00 93 ILE A C 1
ATOM 733 O O . ILE A 1 93 ? -0.633 3.995 -0.132 1.00 98.00 93 ILE A O 1
ATOM 737 N N . THR A 1 94 ? 1.309 3.321 -1.040 1.00 98.44 94 THR A N 1
ATOM 738 C CA . THR A 1 94 ? 2.102 3.451 0.192 1.00 98.44 94 THR A CA 1
ATOM 739 C C . THR A 1 94 ? 2.073 4.892 0.696 1.00 98.44 94 THR A C 1
ATOM 741 O O . THR A 1 94 ? 1.790 5.123 1.870 1.00 98.44 94 THR A O 1
ATOM 744 N N . ILE A 1 95 ? 2.289 5.865 -0.193 1.00 98.00 95 ILE A N 1
ATOM 745 C CA . ILE A 1 95 ? 2.265 7.293 0.147 1.00 98.00 95 ILE A CA 1
ATOM 746 C C . ILE A 1 95 ? 0.851 7.735 0.543 1.00 98.00 95 ILE A C 1
ATOM 748 O O . ILE A 1 95 ? 0.673 8.333 1.602 1.00 98.00 95 ILE A O 1
ATOM 752 N N . ALA A 1 96 ? -0.158 7.401 -0.268 1.00 97.94 96 ALA A N 1
ATOM 753 C CA . ALA A 1 96 ? -1.545 7.801 -0.024 1.00 97.94 96 ALA A CA 1
ATOM 754 C C . ALA A 1 96 ? -2.115 7.214 1.280 1.00 97.94 96 ALA A C 1
ATOM 756 O O . ALA A 1 96 ? -2.928 7.854 1.944 1.00 97.94 96 ALA A O 1
ATOM 757 N N . SER A 1 97 ? -1.669 6.016 1.676 1.00 98.12 97 SER A N 1
ATOM 758 C CA . SER A 1 97 ? -2.180 5.324 2.865 1.00 98.12 97 SER A CA 1
ATOM 759 C C . SER A 1 97 ? -1.926 6.063 4.183 1.00 98.12 97 SER A C 1
ATOM 761 O O . SER A 1 97 ? -2.689 5.896 5.138 1.00 98.12 97 SER A O 1
ATOM 763 N N . ARG A 1 98 ? -0.907 6.933 4.246 1.00 97.44 98 ARG A N 1
ATOM 764 C CA . ARG A 1 98 ? -0.626 7.727 5.453 1.00 97.44 98 ARG A CA 1
ATOM 765 C C . ARG A 1 98 ? -1.791 8.621 5.852 1.00 97.44 98 ARG A C 1
ATOM 767 O O . ARG A 1 98 ? -2.020 8.828 7.040 1.00 97.44 98 ARG A O 1
ATOM 774 N N . GLU A 1 99 ? -2.558 9.106 4.880 1.00 96.19 99 GLU A N 1
ATOM 775 C CA . GLU A 1 99 ? -3.694 9.992 5.139 1.00 96.19 99 GLU A CA 1
ATOM 776 C C . GLU A 1 99 ? -4.853 9.296 5.870 1.00 96.19 99 GLU A C 1
ATOM 778 O O . GLU A 1 99 ? -5.645 9.963 6.531 1.00 96.19 99 GLU A O 1
ATOM 783 N N . ASP A 1 100 ? -4.911 7.962 5.828 1.00 96.50 100 ASP A N 1
ATOM 784 C CA . ASP A 1 100 ? -5.884 7.161 6.581 1.00 96.50 100 ASP A CA 1
ATOM 785 C C . ASP A 1 100 ? -5.283 6.598 7.890 1.00 96.50 100 ASP A C 1
ATOM 787 O O . ASP A 1 100 ? -5.892 5.786 8.598 1.00 96.50 100 ASP A O 1
ATOM 791 N N . GLY A 1 101 ? -4.077 7.049 8.251 1.00 97.06 101 GLY A N 1
ATOM 792 C CA . GLY A 1 101 ? -3.362 6.673 9.468 1.00 97.06 101 GLY A CA 1
ATOM 793 C C . GLY A 1 101 ? -2.675 5.308 9.405 1.00 97.06 101 GLY A C 1
ATOM 794 O O . GLY A 1 101 ? -2.405 4.728 10.455 1.00 97.06 101 GLY A O 1
ATOM 795 N N . PHE A 1 102 ? -2.415 4.773 8.208 1.00 98.56 102 PHE A N 1
ATOM 796 C CA . PHE A 1 102 ? -1.415 3.715 8.038 1.00 98.56 102 PHE A CA 1
ATOM 797 C C . PHE A 1 102 ? -0.004 4.309 8.130 1.00 98.56 102 PHE A C 1
ATOM 799 O O . PHE A 1 102 ? 0.182 5.508 7.936 1.00 98.56 102 PHE A O 1
ATOM 806 N N . LEU A 1 103 ? 0.996 3.463 8.401 1.00 98.44 103 LEU A N 1
ATOM 807 C CA . LEU A 1 103 ? 2.412 3.858 8.449 1.00 98.44 103 LEU A CA 1
ATOM 808 C C . LEU A 1 103 ? 2.635 5.112 9.317 1.00 98.44 103 LEU A C 1
ATOM 810 O O . LEU A 1 103 ? 3.291 6.067 8.906 1.00 98.44 103 LEU A O 1
ATOM 814 N N . GLU A 1 104 ? 2.012 5.115 10.497 1.00 97.00 104 GLU A N 1
ATOM 815 C CA . GLU A 1 104 ? 1.886 6.300 11.352 1.00 97.00 104 GLU A CA 1
ATOM 816 C C . GLU A 1 104 ? 3.233 6.833 11.852 1.00 97.00 104 GLU A C 1
ATOM 818 O O . GLU A 1 104 ? 3.382 8.039 12.034 1.00 97.00 104 GLU A O 1
ATOM 823 N N . THR A 1 105 ? 4.216 5.948 12.036 1.00 97.62 105 THR A N 1
ATOM 824 C CA . THR A 1 105 ? 5.573 6.328 12.430 1.00 97.62 105 THR A CA 1
ATOM 825 C C . THR A 1 105 ? 6.488 6.422 11.219 1.00 97.62 105 THR A C 1
ATOM 827 O O . THR A 1 105 ? 6.339 5.688 10.234 1.00 97.62 105 THR A O 1
ATOM 830 N N . GLU A 1 106 ? 7.499 7.281 11.321 1.00 96.25 106 GLU A N 1
ATOM 831 C CA . GLU A 1 106 ? 8.522 7.407 10.289 1.00 96.25 106 GLU A CA 1
ATOM 832 C C . GLU A 1 106 ? 9.287 6.097 10.070 1.00 96.25 106 GLU A C 1
ATOM 834 O O . GLU A 1 106 ? 9.642 5.770 8.941 1.00 96.25 106 GLU A O 1
ATOM 839 N N . GLU A 1 107 ? 9.494 5.282 11.105 1.00 97.69 107 GLU A N 1
ATOM 840 C CA . GLU A 1 107 ? 10.111 3.962 10.961 1.00 97.69 107 GLU A CA 1
ATOM 841 C C . GLU A 1 107 ? 9.264 3.029 10.090 1.00 97.69 107 GLU A C 1
ATOM 843 O O . GLU A 1 107 ? 9.804 2.360 9.203 1.00 97.69 107 GLU A O 1
ATOM 848 N N . LEU A 1 108 ? 7.943 2.987 10.301 1.00 98.31 108 LEU A N 1
ATOM 849 C CA . LEU A 1 108 ? 7.037 2.178 9.483 1.00 98.31 108 LEU A CA 1
ATOM 850 C C . LEU A 1 108 ? 7.001 2.682 8.042 1.00 98.31 108 LEU A C 1
ATOM 852 O O . LEU A 1 108 ? 7.097 1.880 7.108 1.00 98.31 108 LEU A O 1
ATOM 856 N N . TYR A 1 109 ? 6.912 3.999 7.856 1.00 98.44 109 TYR A N 1
ATOM 857 C CA . TYR A 1 109 ? 6.877 4.599 6.531 1.00 98.44 109 TYR A CA 1
ATOM 858 C C . TYR A 1 109 ? 8.168 4.334 5.750 1.00 98.44 109 TYR A C 1
ATOM 860 O O . TYR A 1 109 ? 8.121 3.807 4.637 1.00 98.44 109 TYR A O 1
ATOM 868 N N . LYS A 1 110 ? 9.332 4.571 6.367 1.00 98.25 110 LYS A N 1
ATOM 869 C CA . LYS A 1 110 ? 10.645 4.251 5.786 1.00 98.25 110 LYS A CA 1
ATOM 870 C C . LYS A 1 110 ? 10.767 2.767 5.462 1.00 98.25 110 LYS A C 1
ATOM 872 O O . LYS A 1 110 ? 11.252 2.418 4.389 1.00 98.25 110 LYS A O 1
ATOM 877 N N . THR A 1 111 ? 10.286 1.889 6.344 1.00 98.69 111 THR A N 1
ATOM 878 C CA . THR A 1 111 ? 10.299 0.438 6.107 1.00 98.69 111 THR A CA 1
ATOM 879 C C . THR A 1 111 ? 9.495 0.068 4.859 1.00 98.69 111 THR A C 1
ATOM 881 O O . THR A 1 111 ? 9.996 -0.684 4.025 1.00 98.69 111 THR A O 1
ATOM 884 N N . ALA A 1 112 ? 8.291 0.619 4.682 1.00 98.69 112 ALA A N 1
ATOM 885 C CA . ALA A 1 112 ? 7.464 0.360 3.501 1.00 98.69 112 ALA A CA 1
ATOM 886 C C . ALA A 1 112 ? 8.092 0.899 2.205 1.00 98.69 112 ALA A C 1
ATOM 888 O O . ALA A 1 112 ? 8.162 0.174 1.209 1.00 98.69 112 ALA A O 1
ATOM 889 N N . LEU A 1 113 ? 8.629 2.124 2.230 1.00 98.50 113 LEU A N 1
ATOM 890 C CA . LEU A 1 113 ? 9.328 2.708 1.081 1.00 98.50 113 LEU A CA 1
ATOM 891 C C . LEU A 1 113 ? 10.553 1.877 0.679 1.00 98.50 113 LEU A C 1
ATOM 893 O O . LEU A 1 113 ? 10.746 1.585 -0.501 1.00 98.50 113 LEU A O 1
ATOM 897 N N . LEU A 1 114 ? 11.363 1.445 1.650 1.00 98.44 114 LEU A N 1
ATOM 898 C CA . LEU A 1 114 ? 12.548 0.622 1.399 1.00 98.44 114 LEU A CA 1
ATOM 899 C C . LEU A 1 114 ? 12.191 -0.796 0.934 1.00 98.44 114 LEU A C 1
ATOM 901 O O . LEU A 1 114 ? 12.911 -1.360 0.108 1.00 98.44 114 LEU A O 1
ATOM 905 N N . ALA A 1 115 ? 11.088 -1.371 1.422 1.00 98.19 115 ALA A N 1
ATOM 906 C CA . ALA A 1 115 ? 10.596 -2.666 0.958 1.00 98.19 115 ALA A CA 1
ATOM 907 C C . ALA A 1 115 ? 10.203 -2.617 -0.524 1.00 98.19 115 ALA A C 1
ATOM 909 O O . ALA A 1 115 ? 10.609 -3.491 -1.293 1.00 98.19 115 ALA A O 1
ATOM 910 N N . TYR A 1 116 ? 9.485 -1.568 -0.940 1.00 97.56 116 TYR A N 1
ATOM 911 C CA . TYR A 1 116 ? 9.198 -1.330 -2.351 1.00 97.56 116 TYR A CA 1
ATOM 912 C C . TYR A 1 116 ? 10.477 -1.074 -3.153 1.00 97.56 116 TYR A C 1
ATOM 914 O O . TYR A 1 116 ? 10.721 -1.785 -4.126 1.00 97.56 116 TYR A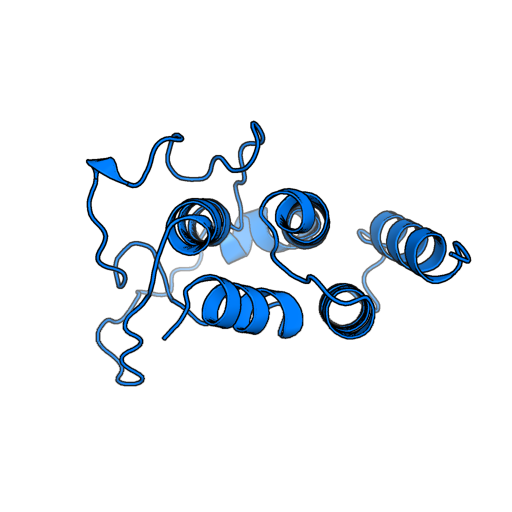 O 1
ATOM 922 N N . ARG A 1 117 ? 11.346 -0.156 -2.701 1.00 97.06 117 ARG A N 1
ATOM 923 C CA . ARG A 1 117 ? 12.625 0.166 -3.362 1.00 97.06 117 ARG A CA 1
ATOM 924 C C . ARG A 1 117 ? 13.453 -1.089 -3.649 1.00 97.06 117 ARG A C 1
ATOM 926 O O . ARG A 1 117 ? 13.965 -1.232 -4.751 1.00 97.06 117 ARG A O 1
ATOM 933 N N . ARG A 1 118 ? 13.549 -2.019 -2.689 1.00 96.38 118 ARG A N 1
ATOM 934 C CA . ARG A 1 118 ? 14.260 -3.302 -2.849 1.00 96.38 118 ARG A CA 1
ATOM 935 C C . ARG A 1 118 ? 13.608 -4.215 -3.890 1.00 96.38 118 ARG A C 1
ATOM 937 O O . ARG A 1 118 ? 14.308 -4.925 -4.599 1.00 96.38 118 ARG A O 1
ATOM 944 N N . ARG A 1 119 ? 12.275 -4.226 -3.974 1.00 93.06 119 ARG A N 1
ATOM 945 C CA . ARG A 1 119 ? 11.512 -5.055 -4.923 1.00 93.06 119 ARG A CA 1
ATOM 946 C C . ARG A 1 119 ? 11.763 -4.644 -6.376 1.00 93.06 119 ARG A C 1
ATOM 948 O O . ARG A 1 119 ? 11.743 -5.503 -7.252 1.00 93.06 119 ARG A O 1
ATOM 955 N N . VAL A 1 120 ? 11.993 -3.352 -6.601 1.00 93.44 120 VAL A N 1
ATOM 956 C CA . VAL A 1 120 ? 12.191 -2.746 -7.926 1.00 93.44 120 VAL A CA 1
ATOM 957 C C . VAL A 1 120 ? 13.651 -2.416 -8.247 1.00 93.44 120 VAL A C 1
ATOM 959 O O . VAL A 1 120 ? 13.951 -1.860 -9.302 1.00 93.44 120 VAL A O 1
ATOM 962 N N . GLU A 1 121 ? 14.578 -2.757 -7.355 1.00 91.94 121 GLU A N 1
ATOM 963 C CA . GLU A 1 121 ? 16.002 -2.508 -7.555 1.00 91.94 121 GLU A CA 1
ATOM 964 C C . GLU A 1 121 ? 16.537 -3.287 -8.767 1.00 91.94 121 GLU A C 1
ATOM 966 O O . GLU A 1 121 ? 16.211 -4.454 -8.973 1.00 91.94 121 GLU A O 1
ATOM 971 N N . GLY A 1 122 ? 17.367 -2.628 -9.581 1.00 91.50 122 GLY A N 1
ATOM 972 C CA . GLY A 1 122 ? 17.953 -3.215 -10.790 1.00 91.50 122 GLY A CA 1
ATOM 973 C C . GLY A 1 122 ? 17.093 -3.100 -12.053 1.00 91.50 122 GLY A C 1
ATOM 974 O O . GLY A 1 122 ? 17.565 -3.466 -13.127 1.00 91.50 122 GLY A O 1
ATOM 975 N N . TYR A 1 123 ? 15.884 -2.544 -11.955 1.00 91.44 123 TYR A N 1
ATOM 976 C CA . TYR A 1 123 ? 14.976 -2.366 -13.087 1.00 91.44 123 TYR A CA 1
ATOM 977 C C . TYR A 1 123 ? 14.902 -0.889 -13.520 1.00 91.44 123 TYR A C 1
ATOM 979 O O . TYR A 1 123 ? 14.382 -0.055 -12.771 1.00 91.44 123 TYR A O 1
ATOM 987 N N . PRO A 1 124 ? 15.411 -0.531 -14.717 1.00 91.62 124 PRO A N 1
ATOM 988 C CA . PRO A 1 124 ? 15.507 0.863 -15.161 1.00 91.62 124 PRO A CA 1
ATOM 989 C C . PRO A 1 124 ? 14.166 1.603 -15.236 1.00 91.62 124 PRO A C 1
ATOM 991 O O . PRO A 1 124 ? 14.116 2.804 -14.976 1.00 91.62 124 PRO A O 1
ATOM 994 N N . GLU A 1 125 ? 13.076 0.902 -15.553 1.00 91.19 125 GLU A N 1
ATOM 995 C CA . GLU A 1 125 ? 11.718 1.457 -15.600 1.00 91.19 125 GLU A CA 1
ATOM 996 C C . GLU A 1 125 ? 11.258 2.116 -14.290 1.00 91.19 125 GLU A C 1
ATOM 998 O O . GLU A 1 125 ? 10.426 3.019 -14.345 1.00 91.19 125 GLU A O 1
ATOM 1003 N N . PHE A 1 126 ? 11.824 1.742 -13.137 1.00 93.88 126 PHE A N 1
ATOM 1004 C CA . PHE A 1 126 ? 11.475 2.326 -11.836 1.00 93.88 126 PHE A CA 1
ATOM 1005 C C . PHE A 1 126 ? 12.491 3.349 -11.321 1.00 93.88 126 PHE A C 1
ATOM 1007 O O . PHE A 1 126 ? 12.443 3.737 -10.154 1.00 93.88 126 PHE A O 1
ATOM 1014 N N . ALA A 1 127 ? 13.407 3.831 -12.167 1.00 94.44 127 ALA A N 1
ATOM 1015 C CA . ALA A 1 127 ? 14.386 4.840 -11.760 1.00 94.44 127 ALA A CA 1
ATOM 1016 C C . ALA A 1 127 ? 13.724 6.106 -11.178 1.00 94.44 127 ALA A C 1
ATOM 1018 O O . ALA A 1 127 ? 14.223 6.666 -10.202 1.00 94.44 127 ALA A O 1
ATOM 1019 N N . ALA A 1 128 ? 12.580 6.526 -11.732 1.00 95.31 128 ALA A N 1
ATOM 1020 C CA . ALA A 1 128 ? 11.812 7.665 -11.226 1.00 95.31 128 ALA A CA 1
ATOM 1021 C C . ALA A 1 128 ? 11.244 7.408 -9.820 1.00 95.31 128 ALA A C 1
ATOM 1023 O O . ALA A 1 128 ? 11.310 8.282 -8.956 1.00 95.31 128 ALA A O 1
ATOM 1024 N N . ASP A 1 129 ? 10.745 6.199 -9.565 1.00 96.25 129 ASP A N 1
ATOM 1025 C CA . ASP A 1 129 ? 10.235 5.819 -8.249 1.00 96.25 129 ASP A CA 1
ATOM 1026 C C . ASP A 1 129 ? 11.352 5.778 -7.206 1.00 96.25 129 ASP A C 1
ATOM 1028 O O . ASP A 1 129 ? 11.180 6.283 -6.098 1.00 96.25 129 ASP A O 1
ATOM 1032 N N . ILE A 1 130 ? 12.517 5.231 -7.566 1.00 96.50 130 ILE A N 1
ATOM 1033 C CA . ILE A 1 130 ? 13.694 5.201 -6.688 1.00 96.50 130 ILE A CA 1
ATOM 1034 C C . ILE A 1 130 ? 14.128 6.630 -6.338 1.00 96.50 130 ILE A C 1
ATOM 1036 O O . ILE A 1 130 ? 14.305 6.934 -5.161 1.00 96.50 130 ILE A O 1
ATOM 1040 N N . GLN A 1 131 ? 14.211 7.533 -7.321 1.00 96.62 131 GLN A N 1
ATOM 1041 C CA . GLN A 1 131 ? 14.525 8.945 -7.066 1.00 96.62 131 GLN A CA 1
ATOM 1042 C C . GLN A 1 131 ? 13.481 9.623 -6.171 1.00 96.62 131 GLN A C 1
ATOM 1044 O O . GLN A 1 131 ? 13.835 10.412 -5.291 1.00 96.62 131 GLN A O 1
ATOM 1049 N N . ARG A 1 132 ? 12.193 9.312 -6.359 1.00 96.88 132 ARG A N 1
ATOM 1050 C CA . ARG A 1 132 ? 11.112 9.838 -5.518 1.00 96.88 132 ARG A CA 1
ATOM 1051 C C . ARG A 1 132 ? 11.248 9.353 -4.076 1.00 96.88 132 ARG A C 1
ATOM 1053 O O . ARG A 1 132 ? 11.126 10.163 -3.162 1.00 96.88 132 ARG A O 1
ATOM 1060 N N . ILE A 1 133 ? 11.549 8.073 -3.866 1.00 97.19 133 ILE A N 1
ATOM 1061 C CA . ILE A 1 133 ? 11.805 7.503 -2.535 1.00 97.19 133 ILE A CA 1
ATOM 1062 C C . ILE A 1 133 ? 13.016 8.168 -1.892 1.00 97.19 133 ILE A C 1
ATOM 1064 O O . ILE A 1 133 ? 12.911 8.645 -0.768 1.00 97.19 133 ILE A O 1
ATOM 1068 N N . ASP A 1 134 ? 14.138 8.254 -2.605 1.00 95.94 134 ASP A N 1
ATOM 1069 C CA . ASP A 1 134 ? 15.361 8.866 -2.084 1.00 95.94 134 ASP A CA 1
ATOM 1070 C C . ASP A 1 134 ? 15.112 10.345 -1.713 1.00 95.94 134 ASP A C 1
ATOM 1072 O O . ASP A 1 134 ? 15.598 10.819 -0.689 1.00 95.94 134 ASP A O 1
ATOM 1076 N N . THR A 1 135 ? 14.282 11.066 -2.476 1.00 96.69 135 THR A N 1
ATOM 1077 C CA . THR A 1 135 ? 13.849 12.435 -2.136 1.00 96.69 135 THR A CA 1
ATOM 1078 C C . THR A 1 135 ? 13.034 12.478 -0.840 1.00 96.69 135 THR A C 1
ATOM 1080 O O . THR A 1 135 ? 13.320 13.290 0.041 1.00 96.69 135 THR A O 1
ATOM 1083 N N . ILE A 1 136 ? 12.044 11.589 -0.696 1.00 95.19 136 ILE A N 1
ATOM 1084 C CA . ILE A 1 136 ? 11.210 11.493 0.513 1.00 95.19 136 ILE A CA 1
ATOM 1085 C C . ILE A 1 136 ? 12.082 11.185 1.736 1.00 95.19 136 ILE A C 1
ATOM 1087 O O . ILE A 1 136 ? 11.967 11.858 2.753 1.00 95.19 136 ILE A O 1
ATOM 1091 N N . LEU A 1 137 ? 12.997 10.219 1.625 1.00 94.06 137 LEU A N 1
ATOM 1092 C CA . LEU A 1 137 ? 13.866 9.789 2.725 1.00 94.06 137 LEU A CA 1
ATOM 1093 C C . LEU A 1 137 ? 14.889 10.855 3.149 1.00 94.06 137 LEU A C 1
ATOM 1095 O O . LEU A 1 137 ? 15.312 10.861 4.304 1.00 94.06 137 LEU A O 1
ATOM 1099 N N . ASN A 1 138 ? 15.293 11.734 2.228 1.00 91.25 138 ASN A N 1
ATOM 1100 C CA . ASN A 1 138 ? 16.260 12.805 2.481 1.00 91.25 138 ASN A CA 1
ATOM 1101 C C . ASN A 1 138 ? 15.618 14.131 2.912 1.00 91.25 138 ASN A C 1
ATOM 1103 O O . ASN A 1 138 ? 16.334 15.057 3.303 1.00 91.25 138 ASN A O 1
ATOM 1107 N N . THR A 1 139 ? 14.291 14.242 2.845 1.00 85.88 139 THR A N 1
ATOM 1108 C CA . THR A 1 139 ? 13.578 15.402 3.379 1.00 85.88 139 THR A CA 1
ATOM 1109 C C . THR A 1 139 ? 13.650 15.324 4.902 1.00 85.88 139 THR A C 1
ATOM 1111 O O . THR A 1 139 ? 13.047 14.447 5.514 1.00 85.88 139 THR A O 1
ATOM 1114 N N . LYS A 1 140 ? 14.466 16.189 5.513 1.00 55.75 140 LYS A N 1
ATOM 1115 C CA . LYS A 1 140 ? 14.548 16.309 6.972 1.00 55.75 140 LYS A CA 1
ATOM 1116 C C . LYS A 1 140 ? 13.228 16.876 7.494 1.00 55.75 140 LYS A C 1
ATOM 1118 O O . LYS A 1 140 ? 12.812 17.932 7.020 1.00 55.75 140 LYS A O 1
ATOM 1123 N N . GLU A 1 141 ? 12.620 16.170 8.443 1.00 56.00 141 GLU A N 1
ATOM 1124 C CA . GLU A 1 141 ? 11.653 16.753 9.384 1.00 56.00 141 GLU A CA 1
ATOM 1125 C C . GLU A 1 141 ? 12.328 17.802 10.278 1.00 56.00 141 GLU A C 1
ATOM 1127 O O . GLU A 1 141 ? 13.521 17.608 10.628 1.00 56.00 141 GLU A O 1
#

Foldseek 3Di:
DQLLVVLLVCLLQVHDPQDDPVQDDDDPVQQPDPQQDAPNDRQDQVSVSRSSLSNRLVGHDDGDNDDPDDDDDDCPDCCNVVNPLSSVVSLVCLVRSVVSPRLVDPVSSLSSLVSSCVVCPPPPSCPVSNVVSVVVVPPDD

InterPro domains:
  IPR029044 Nucleotide-diphospho-sugar transferases [SSF53448] (17-80)

Sequence (141 aa):
MDGKTLGNIALTRCLNVIGEPTTVLFKKEDLTEPFGVYRGKQYSLINDMAAWLSLLSKGKAVYIPEALSYFRLHASQNNNVLGFKAFSEWLDITIASREDGFLETEELYKTALLAYRRRVEGYPEFAADIQRIDTILNTKE

Organism: NCBI:txid1117108

Radius of gyration: 15.24 Å; chains: 1; bounding box: 40×39×35 Å

Secondary structure (DSSP, 8-state):
-BHHHHHHHHHHHTS--S--TTT----GGG--S-TTEETTEEPSSSHHHHHHHHHHTTSB-----S----PPP-TT-HHHHTTTGGGGHHHHHHHHHGGGT-S-SHHHHHHHHHHHHHHSTT-GGGHHHHHHHHHHHHS--